Protein AF-A0A316R546-F1 (afdb_monomer_lite)

Radius of gyration: 11.78 Å; chains: 1; bounding box: 25×28×30 Å

Foldseek 3Di:
DAFFEEQEDQDPVSVVVQLVSVVVVHAYEYEEQDPVSLVVCCVRHNHGDHDDLLDLVRLVVVVLVVGPYYHYPDDPDVNSSVSNVVSNVD

pLDDT: mean 92.09, std 6.06, range [60.5, 97.94]

Structure (mmCIF, N/CA/C/O backbone):
data_AF-A0A316R546-F1
#
_entry.id   AF-A0A316R546-F1
#
loop_
_atom_site.group_PDB
_atom_site.id
_atom_site.type_symbol
_atom_site.label_atom_id
_atom_site.label_alt_id
_atom_site.label_comp_id
_atom_site.label_asym_id
_atom_site.label_entity_id
_atom_site.label_seq_id
_atom_site.pdbx_PDB_ins_code
_atom_site.Cartn_x
_atom_site.Cartn_y
_atom_site.Cartn_z
_atom_site.occupancy
_atom_site.B_iso_or_equiv
_atom_site.auth_seq_id
_atom_site.auth_comp_id
_atom_site.auth_asym_id
_atom_site.auth_atom_id
_atom_site.pdbx_PDB_model_num
ATOM 1 N N . MET A 1 1 ? -11.911 8.264 15.254 1.00 78.25 1 MET A N 1
ATOM 2 C CA . MET A 1 1 ? -12.672 8.164 13.990 1.00 78.25 1 MET A CA 1
ATOM 3 C C . MET A 1 1 ? -11.851 7.308 13.040 1.00 78.25 1 MET A C 1
ATOM 5 O O . MET A 1 1 ? -10.649 7.543 12.967 1.00 78.25 1 MET A O 1
ATOM 9 N N . LYS A 1 2 ? -12.445 6.282 12.426 1.00 87.94 2 LYS A N 1
ATOM 10 C CA . LYS A 1 2 ? -11.747 5.375 11.504 1.00 87.94 2 LYS A CA 1
ATOM 11 C C . LYS A 1 2 ? -11.546 6.103 10.173 1.00 87.94 2 LYS A C 1
ATOM 13 O O . LYS A 1 2 ? -12.510 6.694 9.697 1.00 87.94 2 LYS A O 1
ATOM 18 N N . LYS A 1 3 ? -10.328 6.117 9.635 1.00 95.31 3 LYS A N 1
ATOM 19 C CA . LYS A 1 3 ? -10.037 6.675 8.310 1.00 95.31 3 LYS A CA 1
ATOM 20 C C . LYS A 1 3 ? -9.792 5.560 7.302 1.00 95.31 3 LYS A C 1
ATOM 22 O O . LYS A 1 3 ? -9.235 4.518 7.662 1.00 95.31 3 LYS A O 1
ATOM 27 N N . SER A 1 4 ? -10.180 5.814 6.059 1.00 96.19 4 SER A N 1
ATOM 28 C CA . SER A 1 4 ? -9.872 4.972 4.908 1.00 96.19 4 SER A CA 1
ATOM 29 C C . SER A 1 4 ? -8.563 5.433 4.273 1.00 96.19 4 SER A C 1
ATOM 31 O O . SER A 1 4 ? -8.426 6.591 3.873 1.00 96.19 4 SER A O 1
ATOM 33 N N . ILE A 1 5 ? -7.577 4.539 4.214 1.00 97.25 5 ILE A N 1
ATOM 34 C CA . ILE A 1 5 ? -6.218 4.834 3.760 1.00 97.25 5 ILE A CA 1
ATOM 35 C C . ILE A 1 5 ? -5.842 3.893 2.618 1.00 97.25 5 ILE A C 1
ATOM 37 O O . ILE A 1 5 ? -5.900 2.668 2.748 1.00 97.25 5 ILE A O 1
ATOM 41 N N . LEU A 1 6 ? -5.399 4.476 1.509 1.00 96.62 6 LEU A N 1
ATOM 42 C CA . LEU A 1 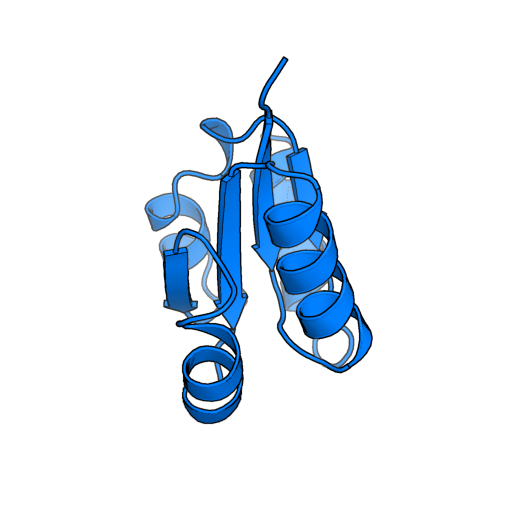6 ? -4.842 3.751 0.375 1.00 96.62 6 LEU A CA 1
ATOM 43 C C . LEU A 1 6 ? -3.314 3.788 0.443 1.00 96.62 6 LEU A C 1
ATOM 45 O O . LEU A 1 6 ? -2.725 4.862 0.517 1.00 96.62 6 LEU A O 1
ATOM 49 N N . VAL A 1 7 ? -2.659 2.632 0.395 1.00 96.75 7 VAL A N 1
ATOM 50 C CA . VAL A 1 7 ? -1.196 2.522 0.344 1.00 96.75 7 VAL A CA 1
ATOM 51 C C . VAL A 1 7 ? -0.796 1.964 -1.016 1.00 96.75 7 VAL A C 1
ATOM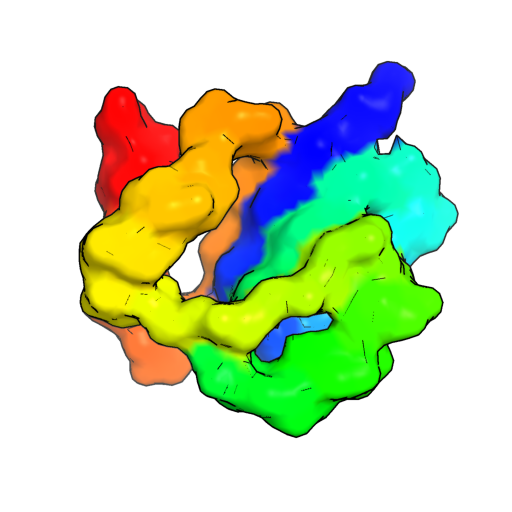 53 O O . VAL A 1 7 ? -1.086 0.808 -1.326 1.00 96.75 7 VAL A O 1
ATOM 56 N N . LEU A 1 8 ? -0.128 2.788 -1.823 1.00 95.38 8 LEU A N 1
ATOM 57 C CA . LEU A 1 8 ? 0.365 2.423 -3.151 1.00 95.38 8 LEU A CA 1
ATOM 58 C C . LEU A 1 8 ? 1.844 2.040 -3.068 1.00 95.38 8 LEU A C 1
ATOM 60 O O . LEU A 1 8 ? 2.692 2.879 -2.780 1.00 95.38 8 LEU A O 1
ATOM 64 N N . GLY A 1 9 ? 2.157 0.784 -3.354 1.00 95.06 9 GLY A N 1
ATOM 65 C CA . GLY A 1 9 ? 3.485 0.196 -3.225 1.00 95.06 9 GLY A CA 1
ATOM 66 C C . GLY A 1 9 ? 3.671 -0.516 -1.883 1.00 95.06 9 GLY A C 1
ATOM 67 O O . GLY A 1 9 ? 3.553 0.076 -0.813 1.00 95.06 9 GLY A O 1
ATOM 68 N N . LEU A 1 10 ? 4.034 -1.794 -1.947 1.00 96.25 10 LEU A N 1
ATOM 69 C CA . LEU A 1 10 ? 4.250 -2.707 -0.822 1.00 96.25 10 LEU A CA 1
ATOM 70 C C . LEU A 1 10 ? 5.705 -3.177 -0.752 1.00 96.25 10 LEU A C 1
ATOM 72 O O . LEU A 1 10 ? 6.009 -4.319 -0.407 1.00 96.25 10 LEU A O 1
ATOM 76 N N . GLY A 1 11 ? 6.633 -2.265 -1.048 1.00 93.50 11 GLY A N 1
ATOM 77 C CA . GLY A 1 11 ? 8.025 -2.420 -0.636 1.00 93.50 11 GLY A CA 1
ATOM 78 C C . GLY A 1 11 ? 8.160 -2.434 0.893 1.00 93.50 11 GLY A C 1
ATOM 79 O O . GLY A 1 11 ? 7.180 -2.366 1.633 1.00 93.50 11 GLY A O 1
ATOM 80 N N . ARG A 1 12 ? 9.398 -2.456 1.396 1.00 93.88 12 ARG A N 1
ATOM 81 C CA . ARG A 1 12 ? 9.684 -2.528 2.845 1.00 93.88 12 ARG A CA 1
ATOM 82 C C . ARG A 1 12 ? 8.888 -1.519 3.685 1.00 93.88 12 ARG A C 1
ATOM 84 O O . ARG A 1 12 ? 8.315 -1.883 4.709 1.00 93.88 12 ARG A O 1
ATOM 91 N N . PHE A 1 13 ? 8.867 -0.260 3.249 1.00 95.19 13 PHE A N 1
ATOM 92 C CA . PHE A 1 13 ? 8.164 0.807 3.958 1.00 95.19 13 PHE A CA 1
ATOM 93 C C . PHE A 1 13 ? 6.642 0.666 3.843 1.00 95.19 13 PHE A C 1
ATOM 95 O O . PHE A 1 13 ? 5.970 0.571 4.865 1.00 95.19 13 PHE A O 1
ATOM 102 N N . GLY A 1 14 ? 6.108 0.587 2.621 1.00 96.38 14 GLY A N 1
ATOM 103 C CA . GLY A 1 14 ? 4.663 0.535 2.389 1.00 96.38 14 GLY A CA 1
ATOM 104 C C . GLY A 1 14 ? 3.981 -0.672 3.035 1.00 96.38 14 GLY A C 1
ATOM 105 O O . GLY A 1 14 ? 2.929 -0.519 3.647 1.00 96.38 14 GLY A O 1
ATOM 106 N N . ALA A 1 15 ? 4.618 -1.848 3.016 1.00 97.06 15 ALA A N 1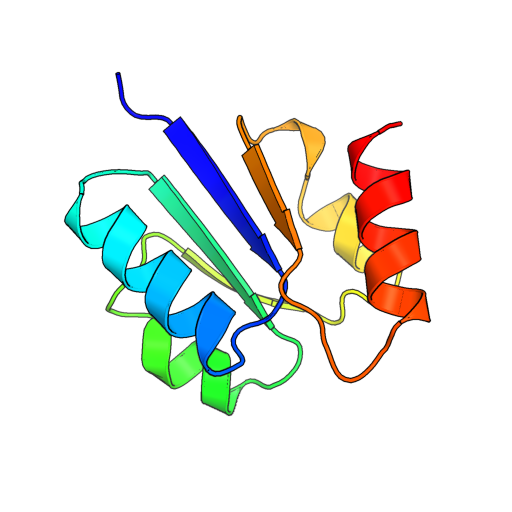
ATOM 107 C CA . ALA A 1 15 ? 4.098 -3.035 3.697 1.00 97.06 15 ALA A CA 1
ATOM 108 C C . ALA A 1 15 ? 4.027 -2.848 5.226 1.00 97.06 15 ALA A C 1
ATOM 110 O O . ALA A 1 15 ? 3.024 -3.187 5.858 1.00 97.06 15 ALA A O 1
ATOM 111 N N . THR A 1 16 ? 5.064 -2.255 5.826 1.00 97.88 16 THR A N 1
ATOM 112 C CA . THR A 1 16 ? 5.092 -1.976 7.273 1.00 97.88 16 THR A CA 1
ATOM 113 C C . THR A 1 16 ? 4.051 -0.923 7.643 1.00 97.88 16 THR A C 1
ATOM 115 O O . THR A 1 16 ? 3.329 -1.081 8.626 1.00 97.88 16 THR A O 1
ATOM 118 N N . LEU A 1 17 ? 3.931 0.131 6.832 1.00 97.81 17 LEU A N 1
ATOM 119 C CA . LEU A 1 17 ? 2.945 1.189 7.019 1.00 97.81 17 LEU A CA 1
ATOM 120 C C . LEU A 1 17 ? 1.519 0.631 6.954 1.00 97.81 17 LEU A C 1
ATOM 122 O O . LEU A 1 17 ? 0.732 0.867 7.868 1.00 97.81 17 LEU A O 1
ATOM 126 N N . ALA A 1 18 ? 1.202 -0.140 5.911 1.00 97.94 18 ALA A N 1
ATOM 127 C CA . ALA A 1 18 ? -0.131 -0.689 5.690 1.00 97.94 18 ALA A CA 1
ATOM 128 C C . ALA A 1 18 ? -0.581 -1.598 6.844 1.00 97.94 18 ALA A C 1
ATOM 130 O O . ALA A 1 18 ? -1.673 -1.434 7.388 1.00 97.94 18 ALA A O 1
ATOM 131 N N . THR A 1 19 ? 0.287 -2.521 7.260 1.00 97.62 19 THR A N 1
ATOM 132 C CA . THR A 1 19 ? -0.010 -3.453 8.358 1.00 97.62 19 THR A CA 1
ATOM 133 C C . THR A 1 19 ? -0.121 -2.739 9.705 1.00 97.62 19 THR A C 1
ATOM 135 O O . THR A 1 19 ? -1.069 -2.988 10.447 1.00 97.62 19 THR A O 1
ATOM 138 N N . SER A 1 20 ? 0.771 -1.788 9.997 1.00 97.88 20 SER A N 1
ATOM 139 C CA . SER A 1 20 ? 0.721 -1.003 11.240 1.00 97.88 20 SER A CA 1
ATOM 140 C C . SER A 1 20 ? -0.546 -0.149 11.330 1.00 97.88 20 SER A C 1
ATOM 142 O O . SER A 1 20 ? -1.195 -0.109 12.372 1.00 97.88 20 SER A O 1
ATOM 144 N N . LEU A 1 21 ? -0.945 0.510 10.237 1.00 97.38 21 LEU A N 1
ATOM 145 C CA . LEU A 1 21 ? -2.180 1.300 10.199 1.00 97.38 21 LEU A CA 1
ATOM 146 C C . LEU A 1 21 ? -3.421 0.427 10.414 1.00 97.38 21 LEU A C 1
ATOM 148 O O . LEU A 1 21 ? -4.331 0.826 11.143 1.00 97.38 21 LEU A O 1
ATOM 152 N N . CYS A 1 22 ? -3.440 -0.776 9.836 1.00 96.50 22 CYS A N 1
ATOM 153 C CA . CYS A 1 22 ? -4.536 -1.717 10.043 1.00 96.50 22 CYS A CA 1
ATOM 154 C C . CYS A 1 22 ? -4.587 -2.213 11.500 1.00 96.50 22 CYS A C 1
ATOM 156 O O . CYS A 1 22 ? -5.667 -2.289 12.084 1.00 96.50 22 CYS A O 1
ATOM 158 N N . GLN A 1 23 ? -3.433 -2.479 12.126 1.00 96.44 23 GLN A N 1
ATOM 159 C CA . GLN A 1 23 ? -3.342 -2.830 13.554 1.00 96.44 23 GLN A CA 1
ATOM 160 C C . GLN A 1 23 ? -3.821 -1.698 14.473 1.00 96.44 23 GLN A C 1
ATOM 162 O O . GLN A 1 23 ? -4.429 -1.956 15.509 1.00 96.44 23 GLN A O 1
ATOM 167 N N . LEU A 1 24 ? -3.616 -0.441 14.071 1.00 96.25 24 LEU A N 1
ATOM 168 C CA . LEU A 1 24 ? -4.161 0.749 14.738 1.00 96.25 24 LEU A CA 1
ATOM 169 C C . LEU A 1 24 ? -5.661 0.972 14.453 1.00 96.25 24 LEU A C 1
ATOM 171 O O . LEU A 1 24 ? -6.214 2.026 14.780 1.00 96.25 24 LEU A O 1
ATOM 175 N N . GLY A 1 25 ? -6.324 -0.002 13.826 1.00 96.06 25 GLY A N 1
ATOM 176 C CA . GLY A 1 25 ? -7.760 -0.015 13.583 1.00 96.06 25 GLY A CA 1
ATOM 177 C C . GLY A 1 25 ? -8.221 0.840 12.406 1.00 96.06 25 GLY A C 1
ATOM 178 O O . GLY A 1 25 ? -9.421 1.079 12.307 1.00 96.06 25 GLY A O 1
ATOM 179 N N . GLN A 1 26 ? -7.325 1.313 11.532 1.00 97.31 26 GLN A N 1
ATOM 180 C CA . GLN A 1 26 ? -7.707 2.031 10.307 1.00 97.31 26 GLN A CA 1
ATOM 181 C C . GLN A 1 26 ? -8.170 1.062 9.211 1.00 97.31 26 GLN A C 1
ATOM 183 O O . GLN A 1 26 ? -7.858 -0.128 9.257 1.00 97.31 26 GLN A O 1
ATOM 188 N N . GLU A 1 27 ? -8.908 1.564 8.218 1.00 96.75 27 GLU A N 1
ATOM 189 C CA . GLU A 1 27 ? -9.231 0.780 7.019 1.00 96.75 27 GLU A CA 1
ATOM 190 C C . GLU A 1 27 ? -8.140 0.983 5.987 1.00 96.75 27 GLU A C 1
ATOM 192 O O . GLU A 1 27 ? -7.888 2.106 5.556 1.00 96.75 27 GLU A O 1
ATOM 197 N N . VAL A 1 28 ? -7.461 -0.100 5.623 1.00 97.81 28 VAL A N 1
ATOM 198 C CA . VAL A 1 28 ? -6.280 -0.031 4.766 1.00 97.81 28 VAL A CA 1
ATOM 199 C C . VAL A 1 28 ? -6.501 -0.851 3.511 1.00 97.81 28 VAL A C 1
ATOM 201 O O . VAL A 1 28 ? -6.701 -2.065 3.577 1.00 97.81 28 VAL A O 1
ATOM 204 N N . THR A 1 29 ? -6.411 -0.179 2.365 1.00 97.31 29 THR A N 1
ATOM 205 C CA . THR A 1 29 ? -6.277 -0.826 1.059 1.00 97.31 29 THR A CA 1
ATOM 206 C C . THR A 1 29 ? -4.817 -0.774 0.629 1.00 97.31 29 THR A C 1
ATOM 208 O O . THR A 1 29 ? -4.253 0.299 0.437 1.00 97.31 29 THR A O 1
ATOM 211 N N . ALA A 1 30 ? -4.196 -1.939 0.501 1.00 97.25 30 ALA A N 1
ATOM 212 C CA . ALA A 1 30 ? -2.808 -2.122 0.108 1.00 97.25 30 ALA A CA 1
ATOM 213 C C . ALA A 1 30 ? -2.731 -2.517 -1.372 1.00 97.25 30 ALA A C 1
ATOM 215 O O . ALA A 1 30 ? -3.387 -3.475 -1.783 1.00 97.25 30 ALA A O 1
ATOM 216 N N . VAL A 1 31 ? -1.930 -1.809 -2.169 1.00 95.81 31 VAL A N 1
ATOM 217 C CA . VAL A 1 31 ? -1.821 -2.039 -3.617 1.00 95.81 31 VAL A CA 1
ATOM 218 C C . VAL A 1 31 ? -0.365 -2.193 -4.034 1.00 95.81 31 VAL A C 1
ATOM 220 O O . VAL A 1 31 ? 0.460 -1.352 -3.695 1.00 95.81 31 VAL A O 1
ATOM 223 N N . ASP A 1 32 ? -0.034 -3.224 -4.809 1.00 94.94 32 ASP A N 1
ATOM 224 C CA . ASP A 1 32 ? 1.271 -3.352 -5.479 1.00 94.94 32 ASP A CA 1
ATOM 225 C C . ASP A 1 32 ? 1.112 -4.091 -6.816 1.00 94.94 32 ASP A C 1
ATOM 227 O O . ASP A 1 32 ? 0.166 -4.853 -7.010 1.00 94.94 32 ASP A O 1
ATOM 231 N N . ALA A 1 33 ? 2.038 -3.882 -7.751 1.00 93.19 33 ALA A N 1
ATOM 232 C CA . ALA A 1 33 ? 2.049 -4.602 -9.023 1.00 93.19 33 ALA A CA 1
ATOM 233 C C . ALA A 1 33 ? 2.517 -6.061 -8.853 1.00 93.19 33 ALA A C 1
ATOM 235 O O . ALA A 1 33 ? 2.127 -6.946 -9.621 1.00 93.19 33 ALA A O 1
ATOM 236 N N . ASN A 1 34 ? 3.350 -6.320 -7.843 1.00 93.88 34 ASN A N 1
ATOM 237 C CA . ASN A 1 34 ? 3.910 -7.624 -7.536 1.00 93.88 34 ASN A CA 1
ATOM 238 C C . ASN A 1 34 ? 2.960 -8.434 -6.642 1.00 93.88 34 ASN A C 1
ATOM 240 O O . ASN A 1 34 ? 2.862 -8.202 -5.435 1.00 93.88 34 ASN A O 1
ATOM 244 N N . ALA A 1 35 ? 2.325 -9.449 -7.235 1.00 95.56 35 ALA A N 1
ATOM 245 C CA . ALA A 1 35 ? 1.412 -10.361 -6.550 1.00 95.56 35 ALA A CA 1
ATOM 246 C C . ALA A 1 35 ? 2.008 -10.994 -5.282 1.00 95.56 35 ALA A C 1
ATOM 248 O O . ALA A 1 35 ? 1.296 -11.153 -4.297 1.00 95.56 35 ALA A O 1
ATOM 249 N N . ALA A 1 36 ? 3.309 -11.308 -5.262 1.00 96.56 36 ALA A N 1
ATOM 250 C CA . ALA A 1 36 ? 3.942 -11.913 -4.091 1.00 96.56 36 ALA A CA 1
ATOM 251 C C . ALA A 1 36 ? 3.954 -10.958 -2.887 1.00 96.56 36 ALA A C 1
ATOM 253 O O . ALA A 1 36 ? 3.753 -11.388 -1.756 1.00 96.56 36 ALA A O 1
ATOM 254 N N . ARG A 1 37 ? 4.141 -9.650 -3.117 1.00 95.75 37 ARG A N 1
ATOM 255 C CA . ARG A 1 37 ? 4.086 -8.637 -2.046 1.00 95.75 37 ARG A CA 1
ATOM 256 C C . ARG A 1 37 ? 2.659 -8.446 -1.531 1.00 95.75 37 ARG A C 1
ATOM 258 O O . ARG A 1 37 ? 2.460 -8.316 -0.327 1.00 95.75 37 ARG 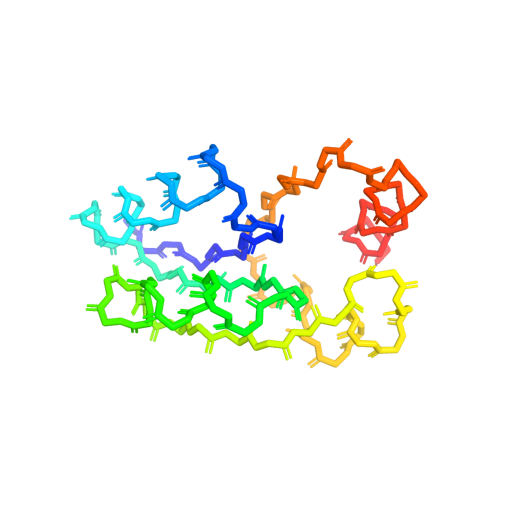A O 1
ATOM 265 N N . VAL A 1 38 ? 1.678 -8.471 -2.435 1.00 97.31 38 VAL A N 1
ATOM 266 C CA . VAL A 1 38 ? 0.246 -8.421 -2.092 1.00 97.31 38 VAL A CA 1
ATOM 267 C C . VAL A 1 38 ? -0.140 -9.633 -1.241 1.00 97.31 38 VAL A C 1
ATOM 269 O O . VAL A 1 38 ? -0.779 -9.476 -0.203 1.00 97.31 38 VAL A O 1
ATOM 272 N N . ASP A 1 39 ? 0.301 -10.831 -1.630 1.00 97.12 39 ASP 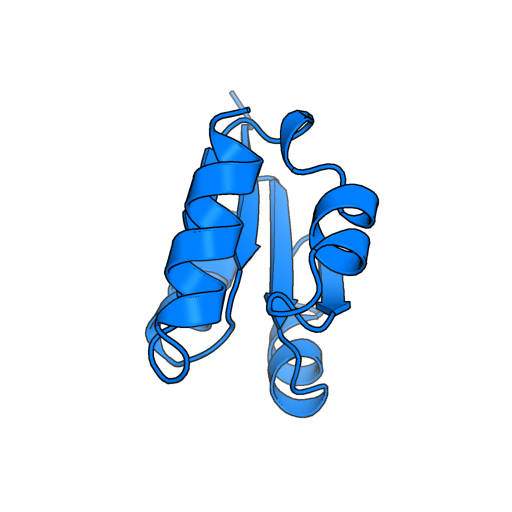A N 1
ATOM 273 C CA . ASP A 1 39 ? -0.032 -12.080 -0.942 1.00 97.12 39 ASP A CA 1
ATOM 274 C C . ASP A 1 39 ? 0.484 -12.119 0.504 1.00 97.12 39 ASP A C 1
ATOM 276 O O . ASP A 1 39 ? -0.220 -12.578 1.403 1.00 97.12 39 ASP A O 1
ATOM 280 N N . VAL A 1 40 ? 1.671 -11.551 0.749 1.00 96.25 40 VAL A N 1
ATOM 281 C CA . VAL A 1 40 ? 2.264 -11.431 2.092 1.00 96.25 40 VAL A CA 1
ATOM 282 C C . VAL A 1 40 ? 1.398 -10.589 3.031 1.00 96.25 40 VAL A C 1
ATOM 284 O O . VAL A 1 40 ? 1.284 -10.914 4.213 1.00 96.25 40 VAL A O 1
ATOM 287 N N . VAL A 1 41 ? 0.783 -9.512 2.533 1.00 96.44 41 VAL A N 1
ATOM 288 C CA . VAL A 1 41 ? 0.012 -8.587 3.379 1.00 96.44 41 VAL A CA 1
ATOM 289 C C . VAL A 1 41 ? -1.488 -8.861 3.379 1.00 96.44 41 VAL A C 1
ATOM 291 O O . VAL A 1 41 ? -2.176 -8.311 4.231 1.00 96.44 41 VAL A O 1
ATOM 294 N N . LYS A 1 42 ? -2.014 -9.705 2.478 1.00 96.12 42 LYS A N 1
ATOM 295 C CA . LYS A 1 42 ? -3.465 -9.865 2.246 1.00 96.12 42 LYS A CA 1
ATOM 296 C C . LYS A 1 42 ? -4.294 -10.183 3.490 1.00 96.12 42 LYS A C 1
ATOM 298 O O . LYS A 1 42 ? -5.435 -9.754 3.581 1.00 96.12 42 LYS A O 1
ATOM 303 N N . ASN A 1 43 ? -3.712 -10.910 4.444 1.00 96.38 43 ASN A N 1
ATOM 304 C CA . ASN A 1 43 ? -4.370 -11.305 5.693 1.00 96.38 43 ASN A CA 1
ATOM 305 C C . ASN A 1 43 ? -4.092 -10.332 6.854 1.00 96.38 43 ASN A C 1
ATOM 307 O O . ASN A 1 43 ? -4.536 -10.564 7.974 1.00 96.38 43 ASN A O 1
ATOM 311 N N . LEU A 1 44 ? -3.306 -9.283 6.610 1.00 96.94 44 LEU A N 1
ATOM 312 C CA . LEU A 1 44 ? -2.837 -8.316 7.605 1.00 96.94 44 LEU A CA 1
ATOM 313 C C . LEU A 1 44 ? -3.443 -6.918 7.404 1.00 96.94 44 LEU A C 1
ATOM 315 O O . LEU A 1 44 ? -3.204 -6.025 8.214 1.00 96.94 44 LEU A O 1
ATOM 319 N N . VAL A 1 45 ? -4.185 -6.718 6.314 1.00 97.69 45 VAL A N 1
ATOM 320 C CA . VAL A 1 45 ? -4.815 -5.451 5.925 1.00 97.69 45 VAL A CA 1
ATOM 321 C C . VAL A 1 45 ? -6.291 -5.676 5.602 1.00 97.69 45 VAL A C 1
ATOM 323 O O . VAL A 1 45 ? -6.730 -6.813 5.451 1.00 97.69 45 VAL A O 1
ATOM 326 N N . THR A 1 46 ? -7.068 -4.599 5.474 1.00 97.12 46 THR A N 1
ATOM 327 C CA . THR A 1 46 ? -8.504 -4.690 5.161 1.00 97.12 46 THR A CA 1
ATOM 328 C C . THR A 1 46 ? -8.742 -5.179 3.734 1.00 97.12 46 THR A C 1
ATOM 330 O O . THR A 1 46 ? -9.556 -6.071 3.508 1.00 97.12 46 THR A O 1
ATOM 333 N N . HIS A 1 47 ? -8.001 -4.618 2.777 1.00 96.38 47 HIS A N 1
ATOM 334 C CA . HIS A 1 47 ? -8.034 -5.021 1.376 1.00 96.38 47 HIS A CA 1
ATOM 335 C C . HIS A 1 47 ? -6.620 -5.053 0.808 1.00 96.38 47 HIS A C 1
ATOM 337 O O . HIS A 1 47 ? -5.825 -4.150 1.058 1.00 96.38 47 HIS A O 1
ATOM 343 N N . ALA A 1 48 ? -6.315 -6.073 0.013 1.00 97.06 48 ALA A N 1
ATOM 344 C CA . ALA A 1 48 ? -5.063 -6.172 -0.720 1.00 97.06 48 ALA A CA 1
ATOM 345 C C . ALA A 1 48 ? -5.371 -6.421 -2.196 1.00 97.06 48 ALA A C 1
ATOM 347 O O . ALA A 1 48 ? -6.091 -7.363 -2.530 1.00 97.06 48 ALA A O 1
ATOM 348 N N . LEU A 1 49 ? -4.861 -5.553 -3.066 1.00 95.38 49 LEU A N 1
ATOM 349 C CA . LEU A 1 49 ? -5.151 -5.556 -4.495 1.00 95.38 49 LEU A CA 1
ATOM 350 C C . LEU A 1 49 ? -3.850 -5.585 -5.288 1.00 95.38 49 LEU A C 1
ATOM 352 O O . LEU A 1 49 ? -2.880 -4.903 -4.959 1.00 95.38 49 LEU A O 1
ATOM 356 N N . GLN A 1 50 ? -3.849 -6.352 -6.371 1.00 94.94 50 GLN A N 1
ATOM 357 C CA . GLN A 1 50 ? -2.774 -6.293 -7.345 1.00 94.94 50 GLN A CA 1
ATOM 358 C C . GLN A 1 50 ? -3.147 -5.301 -8.445 1.00 94.94 50 GLN A C 1
ATOM 360 O O . GLN A 1 50 ? -4.116 -5.523 -9.169 1.00 94.94 50 GLN A O 1
ATOM 365 N N . ALA A 1 51 ? -2.374 -4.227 -8.593 1.00 92.44 51 ALA A N 1
ATOM 366 C CA . ALA A 1 51 ? -2.561 -3.267 -9.678 1.00 92.44 51 ALA A CA 1
ATOM 367 C C . ALA A 1 51 ? -1.248 -2.572 -10.043 1.00 92.44 51 ALA A C 1
ATOM 369 O O . ALA A 1 51 ? -0.416 -2.281 -9.181 1.00 92.44 51 ALA A O 1
ATOM 370 N N . ASN A 1 52 ? -1.075 -2.279 -11.333 1.00 88.62 52 ASN A N 1
ATOM 371 C CA . ASN A 1 52 ? 0.052 -1.490 -11.807 1.00 88.62 52 ASN A CA 1
ATOM 372 C C . ASN A 1 52 ? -0.284 0.003 -11.751 1.00 88.62 52 ASN A C 1
ATOM 374 O O . ASN A 1 52 ? -0.984 0.528 -12.610 1.00 88.62 52 ASN A O 1
ATOM 378 N N . VAL A 1 53 ? 0.263 0.679 -10.749 1.00 83.75 53 VAL A N 1
ATOM 379 C CA . VAL A 1 53 ? 0.106 2.120 -10.505 1.00 83.75 53 VAL A CA 1
ATOM 380 C C . VAL A 1 53 ? 0.825 3.012 -11.527 1.00 83.75 53 VAL A C 1
ATOM 382 O O . VAL A 1 53 ? 0.673 4.226 -11.480 1.00 83.75 53 VAL A O 1
ATOM 385 N N . SER A 1 54 ? 1.575 2.444 -12.476 1.00 84.56 54 SER A N 1
ATOM 386 C CA . SER A 1 54 ? 2.067 3.184 -13.647 1.00 84.56 54 SER A CA 1
ATOM 387 C C . SER A 1 54 ? 0.999 3.331 -14.748 1.00 84.56 54 SER A C 1
ATOM 389 O O . SER A 1 54 ? 1.198 4.125 -15.664 1.00 84.56 54 SER A O 1
ATOM 391 N N . ASP A 1 55 ? -0.111 2.577 -14.693 1.00 86.31 55 ASP A N 1
ATOM 392 C CA . ASP A 1 55 ? -1.256 2.733 -15.605 1.00 86.31 55 ASP A CA 1
ATOM 393 C C . ASP A 1 55 ? -2.299 3.656 -14.963 1.00 86.31 55 ASP A C 1
ATOM 395 O O . ASP A 1 55 ? -2.921 3.325 -13.951 1.00 86.31 55 ASP A O 1
ATOM 399 N N . GLU A 1 56 ? -2.516 4.813 -15.581 1.00 84.75 56 GLU A N 1
ATOM 400 C CA . GLU A 1 56 ? -3.505 5.806 -15.157 1.00 84.75 56 GLU A CA 1
ATOM 401 C C . GLU A 1 56 ? -4.900 5.191 -14.974 1.00 84.75 56 GLU A C 1
ATOM 403 O O . GLU A 1 56 ? -5.579 5.463 -13.984 1.00 84.75 56 GLU A O 1
ATOM 408 N N . ARG A 1 57 ? -5.297 4.274 -15.867 1.00 86.88 57 ARG A N 1
ATOM 409 C CA . ARG A 1 57 ? -6.611 3.616 -15.803 1.00 86.88 57 ARG A CA 1
ATOM 410 C C . ARG A 1 57 ? -6.741 2.748 -14.561 1.00 86.88 57 ARG A C 1
ATOM 412 O O . ARG A 1 57 ? -7.825 2.680 -13.984 1.00 86.88 57 ARG A O 1
ATOM 419 N N . ALA A 1 58 ? -5.653 2.103 -14.139 1.00 87.69 58 ALA A N 1
ATOM 420 C CA . ALA A 1 58 ? -5.646 1.305 -12.920 1.00 87.69 58 ALA A CA 1
ATOM 421 C C . ALA A 1 58 ? -5.830 2.199 -11.685 1.00 87.69 58 ALA A C 1
ATOM 423 O O . ALA A 1 58 ? -6.623 1.866 -10.807 1.00 87.69 58 ALA A O 1
ATOM 424 N N . ILE A 1 59 ? -5.175 3.367 -11.645 1.00 85.62 59 ILE A N 1
ATOM 425 C CA . ILE A 1 59 ? -5.356 4.344 -10.560 1.00 85.62 59 ILE A CA 1
ATOM 426 C C . ILE A 1 59 ? -6.794 4.880 -10.537 1.00 85.62 59 ILE A C 1
ATOM 428 O O . ILE A 1 59 ? -7.410 4.934 -9.471 1.00 85.62 59 ILE A O 1
ATOM 432 N N . SER A 1 60 ? -7.366 5.223 -11.696 1.00 85.50 60 SER A N 1
ATOM 433 C CA . SER A 1 60 ? -8.758 5.680 -11.779 1.00 85.50 60 SER A CA 1
ATOM 434 C C . SER A 1 60 ? -9.747 4.622 -11.278 1.00 85.50 60 SER A C 1
ATOM 436 O O . SER A 1 60 ? -10.684 4.954 -10.555 1.00 85.50 60 SER A O 1
ATOM 438 N N . GLN A 1 61 ? -9.526 3.346 -11.611 1.00 87.25 61 GLN A N 1
ATOM 439 C CA . GLN A 1 61 ? -10.379 2.236 -11.167 1.00 87.25 61 GLN A CA 1
ATOM 440 C C . GLN A 1 61 ? -10.284 1.955 -9.663 1.00 87.25 61 GLN A C 1
ATOM 442 O O . GLN A 1 61 ? -11.260 1.491 -9.078 1.00 87.25 61 GLN A O 1
ATOM 447 N N . LEU A 1 62 ? -9.150 2.263 -9.025 1.00 86.69 62 LEU A N 1
ATOM 448 C CA . LEU A 1 62 ? -9.000 2.160 -7.569 1.00 86.69 62 LEU A CA 1
ATOM 449 C C . LEU A 1 62 ? -9.845 3.194 -6.813 1.00 86.69 62 LEU A C 1
ATOM 451 O O . LEU A 1 62 ? -10.054 3.042 -5.612 1.00 86.69 62 LEU A O 1
ATOM 455 N N . GLY A 1 63 ? -10.336 4.240 -7.488 1.00 85.62 63 GLY A N 1
ATOM 456 C CA . GLY A 1 63 ? -11.195 5.242 -6.866 1.00 85.62 63 GLY A CA 1
ATOM 457 C C . GLY A 1 63 ? -10.476 6.028 -5.771 1.00 85.62 63 GLY A C 1
ATOM 458 O O . GLY A 1 63 ? -11.019 6.202 -4.684 1.00 85.62 63 GLY A O 1
ATOM 459 N N . VAL A 1 64 ? -9.259 6.512 -6.051 1.00 86.06 64 VAL A N 1
ATOM 460 C CA . VAL A 1 64 ? -8.390 7.220 -5.085 1.00 86.06 64 VAL A CA 1
ATOM 461 C C . VAL A 1 64 ? -9.081 8.367 -4.332 1.00 86.06 64 VAL A C 1
ATOM 463 O O . VAL A 1 64 ? -8.760 8.615 -3.174 1.00 86.06 64 VAL A O 1
ATOM 466 N N . ARG A 1 65 ? -10.087 9.008 -4.943 1.00 85.00 65 ARG A N 1
ATOM 467 C CA . ARG A 1 65 ? -10.903 10.083 -4.347 1.00 85.00 65 ARG A CA 1
ATOM 468 C C . ARG A 1 65 ? -11.813 9.638 -3.197 1.00 85.00 65 ARG A C 1
ATOM 470 O O . ARG A 1 65 ? -12.329 10.483 -2.475 1.00 85.00 65 ARG A O 1
ATOM 477 N N . ASN A 1 66 ? -12.024 8.335 -3.030 1.00 88.25 66 ASN A N 1
ATOM 478 C CA . ASN A 1 66 ? -12.888 7.777 -1.988 1.00 88.25 66 ASN A CA 1
ATOM 479 C C . ASN A 1 66 ? -12.142 7.528 -0.665 1.00 88.25 66 ASN A C 1
ATOM 481 O O . ASN A 1 66 ? -12.743 7.049 0.295 1.00 88.25 66 ASN A O 1
ATOM 485 N N . TYR A 1 67 ? -10.839 7.812 -0.618 1.00 93.00 67 TYR A N 1
ATOM 486 C CA . TYR A 1 67 ? -9.991 7.608 0.552 1.00 93.00 67 TYR A CA 1
ATOM 487 C C . TYR A 1 67 ? -9.708 8.936 1.261 1.00 93.00 67 TYR A C 1
ATOM 489 O O . TYR A 1 67 ? -9.519 9.968 0.623 1.00 93.00 67 TYR A O 1
ATOM 497 N N . ASP A 1 68 ? -9.605 8.904 2.592 1.00 94.38 68 ASP A N 1
ATOM 498 C CA . ASP A 1 68 ? -9.243 10.080 3.397 1.00 94.38 68 ASP A CA 1
ATOM 499 C C . ASP A 1 68 ? -7.760 10.448 3.251 1.00 94.38 68 ASP A C 1
ATOM 501 O O . ASP A 1 68 ? -7.346 11.570 3.548 1.00 94.38 68 ASP A O 1
ATOM 505 N N . CYS A 1 69 ? -6.931 9.466 2.891 1.00 93.69 69 CYS A N 1
ATOM 506 C CA . CYS A 1 69 ? -5.493 9.617 2.743 1.00 93.69 69 CYS A CA 1
ATOM 507 C C . CYS A 1 69 ? -4.949 8.595 1.741 1.00 93.69 69 CYS A C 1
ATOM 509 O O . CYS A 1 69 ? -5.332 7.424 1.765 1.00 93.69 69 CYS A O 1
ATOM 511 N N . VAL A 1 70 ? -4.000 9.027 0.911 1.00 94.56 70 VAL A N 1
ATOM 512 C CA . VAL A 1 70 ? -3.244 8.153 0.013 1.00 94.56 70 VAL A CA 1
ATOM 513 C C . VAL A 1 70 ? -1.759 8.261 0.346 1.00 94.56 70 VAL A C 1
ATOM 515 O O . VAL A 1 70 ? -1.174 9.342 0.297 1.00 94.56 70 VAL A O 1
ATOM 518 N N . ALA A 1 71 ? -1.138 7.134 0.681 1.00 95.19 71 ALA A N 1
ATOM 519 C CA . ALA A 1 71 ? 0.293 7.015 0.910 1.00 95.19 71 ALA A CA 1
ATOM 520 C C . ALA A 1 71 ? 0.970 6.412 -0.327 1.00 95.19 71 ALA A C 1
ATOM 522 O O . ALA A 1 71 ? 0.840 5.218 -0.603 1.00 95.19 71 ALA A O 1
ATOM 523 N N . VAL A 1 72 ? 1.730 7.229 -1.057 1.00 94.19 72 VAL A N 1
ATOM 524 C CA . VAL A 1 72 ? 2.500 6.790 -2.230 1.00 94.19 72 VAL A CA 1
ATOM 525 C C . VAL A 1 72 ? 3.884 6.319 -1.781 1.00 94.19 72 VAL A C 1
ATOM 527 O O . VAL A 1 72 ? 4.747 7.114 -1.423 1.00 94.19 72 VAL A O 1
ATOM 530 N N . CYS A 1 73 ? 4.088 5.005 -1.778 1.00 94.44 73 CYS A N 1
ATOM 531 C CA . CYS A 1 73 ? 5.280 4.303 -1.291 1.00 94.44 73 CYS A CA 1
ATOM 532 C C . CYS A 1 73 ? 6.059 3.624 -2.437 1.00 94.44 73 CYS A C 1
ATOM 534 O O . CYS A 1 73 ? 6.635 2.546 -2.264 1.00 94.44 73 CYS A O 1
ATOM 536 N N . ILE A 1 74 ? 6.065 4.243 -3.620 1.00 90.00 74 ILE A N 1
ATOM 537 C CA . ILE A 1 74 ? 6.718 3.737 -4.834 1.00 90.00 74 ILE A CA 1
ATOM 538 C C . ILE A 1 74 ? 8.129 4.328 -4.925 1.00 90.00 74 ILE A C 1
ATOM 540 O O . ILE A 1 74 ? 8.284 5.541 -5.050 1.00 90.00 74 ILE A O 1
ATOM 544 N N . GLY A 1 75 ? 9.155 3.475 -4.852 1.00 85.12 75 GLY A N 1
ATOM 545 C CA . GLY A 1 75 ? 10.561 3.906 -4.887 1.00 85.12 75 GLY A CA 1
ATOM 546 C C . GLY A 1 75 ? 11.295 3.638 -6.203 1.00 85.12 75 GLY A C 1
ATOM 547 O O . GLY A 1 75 ? 12.174 4.404 -6.575 1.00 85.12 75 GLY A O 1
ATOM 548 N N . GLU A 1 76 ? 10.953 2.555 -6.904 1.00 81.81 76 GLU A N 1
ATOM 549 C CA . GLU A 1 76 ? 11.694 2.093 -8.091 1.00 81.81 76 GLU A CA 1
ATOM 550 C C . GLU A 1 76 ? 11.257 2.811 -9.381 1.00 81.81 76 GLU A C 1
ATOM 552 O O . GLU A 1 76 ? 12.055 2.964 -10.303 1.00 81.81 76 GLU A O 1
ATOM 557 N N . ASP A 1 77 ? 10.013 3.297 -9.433 1.00 84.62 77 ASP A N 1
A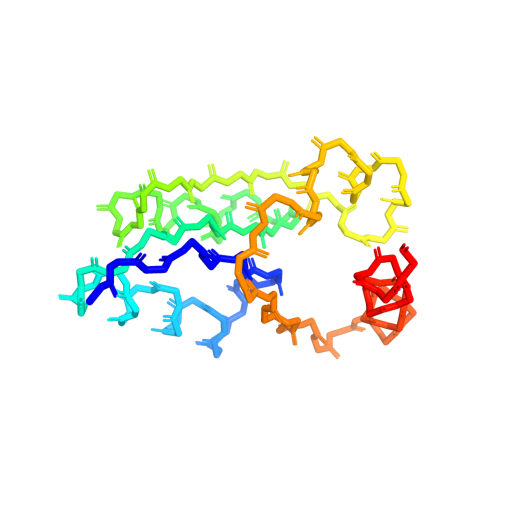TOM 558 C CA . ASP A 1 77 ? 9.445 4.007 -10.581 1.00 84.62 77 ASP A CA 1
ATOM 559 C C . ASP A 1 77 ? 8.963 5.404 -10.165 1.00 84.62 77 ASP A C 1
ATOM 561 O O . ASP A 1 77 ? 7.853 5.600 -9.661 1.00 84.62 77 ASP A O 1
ATOM 565 N N . ILE A 1 78 ? 9.821 6.403 -10.387 1.00 87.25 78 ILE A N 1
ATOM 566 C CA . ILE A 1 78 ? 9.502 7.800 -10.079 1.00 87.25 78 ILE A CA 1
ATOM 567 C C . ILE A 1 78 ? 8.347 8.337 -10.930 1.00 87.25 78 ILE A C 1
ATOM 569 O O . ILE A 1 78 ? 7.594 9.188 -10.462 1.00 87.25 78 ILE A O 1
ATOM 573 N N . ARG A 1 79 ? 8.169 7.834 -12.160 1.00 86.75 79 ARG A N 1
ATOM 574 C CA . ARG A 1 79 ? 7.076 8.277 -13.035 1.00 86.75 79 ARG A CA 1
ATOM 575 C C . ARG A 1 79 ? 5.739 7.820 -12.474 1.00 86.75 79 ARG A C 1
ATOM 577 O O . ARG A 1 79 ? 4.829 8.637 -12.375 1.00 86.75 79 ARG A O 1
ATOM 584 N N . ALA A 1 80 ? 5.659 6.567 -12.034 1.00 87.44 80 ALA A N 1
ATOM 585 C CA . ALA A 1 80 ? 4.478 6.042 -11.352 1.00 87.44 80 ALA A CA 1
ATOM 586 C C . ALA A 1 80 ? 4.155 6.824 -10.071 1.00 87.44 80 ALA A C 1
ATOM 588 O O . ALA A 1 80 ? 2.999 7.145 -9.816 1.00 87.44 80 ALA A O 1
ATOM 589 N N . SER A 1 81 ? 5.182 7.181 -9.292 1.00 89.56 81 SER A N 1
ATOM 590 C CA . SER A 1 81 ? 5.017 7.984 -8.075 1.00 89.56 81 SER A CA 1
ATOM 591 C C . SER A 1 81 ? 4.424 9.367 -8.369 1.00 89.56 81 SER A C 1
ATOM 593 O O . SER A 1 81 ? 3.430 9.760 -7.758 1.00 89.56 81 SER A O 1
ATOM 595 N N . VAL A 1 82 ? 4.973 10.082 -9.359 1.00 90.88 82 VAL A N 1
ATOM 596 C CA . VAL A 1 82 ? 4.462 11.399 -9.771 1.00 90.88 82 VAL A CA 1
ATOM 597 C C . VAL A 1 82 ? 3.041 11.295 -10.326 1.00 90.88 82 VAL A C 1
ATOM 599 O O . VAL A 1 82 ? 2.185 12.080 -9.921 1.00 90.88 82 VAL A O 1
ATOM 602 N N . LEU A 1 83 ? 2.770 10.319 -11.199 1.00 88.88 83 LEU A N 1
ATOM 603 C CA . LEU A 1 83 ? 1.435 10.097 -11.759 1.00 88.88 83 LEU A CA 1
ATOM 604 C C . LEU A 1 83 ? 0.407 9.851 -10.652 1.00 88.88 83 LEU A C 1
ATOM 606 O O . LEU A 1 83 ? -0.617 10.525 -10.613 1.00 88.88 83 LEU A O 1
ATOM 610 N N . ALA A 1 84 ? 0.703 8.948 -9.714 1.00 89.00 84 ALA A N 1
ATOM 611 C CA . ALA A 1 84 ? -0.184 8.655 -8.594 1.00 89.00 84 ALA A CA 1
ATOM 612 C C . ALA A 1 84 ? -0.524 9.914 -7.782 1.00 89.00 84 ALA A C 1
ATOM 614 O O . ALA A 1 84 ? -1.688 10.133 -7.453 1.00 89.00 84 ALA A O 1
ATOM 615 N N . VAL A 1 85 ? 0.465 10.771 -7.501 1.00 90.94 85 VAL A N 1
ATOM 616 C CA . VAL A 1 85 ? 0.243 12.032 -6.774 1.00 90.94 85 VAL A CA 1
ATOM 617 C C . VAL A 1 85 ? -0.629 13.005 -7.571 1.00 90.94 85 VAL A C 1
ATOM 619 O O . VAL A 1 85 ? -1.527 13.614 -6.990 1.00 90.94 85 VAL A O 1
ATOM 622 N N . VAL A 1 86 ? -0.401 13.142 -8.883 1.00 90.38 86 VAL A N 1
ATOM 623 C CA . VAL A 1 86 ? -1.234 13.990 -9.756 1.00 90.38 86 VAL A CA 1
ATOM 624 C C . VAL A 1 86 ? -2.687 13.513 -9.729 1.00 90.38 86 VAL A C 1
ATOM 626 O O . VAL A 1 86 ? -3.577 14.310 -9.446 1.00 90.38 86 VAL A O 1
ATOM 629 N N . MET A 1 87 ? -2.910 12.207 -9.888 1.00 87.00 87 MET A N 1
ATOM 630 C CA . MET A 1 87 ? -4.249 11.606 -9.869 1.00 87.00 87 MET A CA 1
ATOM 631 C C . MET A 1 87 ? -4.956 11.718 -8.512 1.00 87.00 87 MET A C 1
ATOM 633 O O . MET A 1 87 ? -6.179 11.666 -8.455 1.00 87.00 87 MET A O 1
ATOM 637 N N . CYS A 1 88 ? -4.211 11.849 -7.410 1.00 85.00 88 CYS A N 1
ATOM 638 C CA . CYS A 1 88 ? -4.796 12.093 -6.087 1.00 85.00 88 CYS A CA 1
ATOM 639 C C . CYS A 1 88 ? -5.189 13.560 -5.872 1.00 85.00 88 CYS A C 1
ATOM 641 O O . CYS A 1 88 ? -6.010 13.847 -5.003 1.00 85.00 88 CYS A O 1
ATOM 643 N N . LYS A 1 89 ? -4.556 14.489 -6.599 1.00 78.38 89 LYS A N 1
ATOM 644 C CA . LYS A 1 89 ? -4.802 15.927 -6.470 1.00 78.38 89 LYS A CA 1
ATOM 645 C C . LYS A 1 89 ? -5.984 16.389 -7.319 1.00 78.38 89 LYS A C 1
ATOM 647 O O . LYS A 1 89 ? -6.660 17.333 -6.914 1.00 78.38 89 LYS A O 1
ATOM 652 N N . GLU A 1 90 ? -6.185 15.775 -8.483 1.00 60.50 90 GLU A N 1
ATOM 653 C CA . GLU A 1 90 ? -7.322 16.074 -9.361 1.00 60.50 90 GLU A CA 1
ATOM 654 C C . GLU A 1 90 ? -8.611 15.431 -8.866 1.00 60.50 90 GLU A C 1
ATOM 656 O O . GLU A 1 90 ? -9.628 16.154 -8.760 1.00 60.50 90 GLU A O 1
#

Sequence (90 aa):
MKKSILVLGLGRFGATLATSLCQLGQEVTAVDANAARVDVVKNLVTHALQANVSDERAISQLGVRNYDCVAVCIGEDIRASVLAVVMCKE

Secondary structure (DSSP, 8-state):
---EEEEE--SHHHHHHHHHHHHTT-EEEEEES-HHHHHHHTTTSSEEEE--TTSHHHHHHHTGGGSSEEEE---S-HHHHHHHHHHHH-